Protein AF-A0A212CV97-F1 (afdb_monomer_lite)

Secondary structure (DSSP, 8-state):
-EEEEEEEE--SSS-EEEEEEEEEEPPTT-EEEPPPPEEEE-TT-EEEEEEEEE-TT--S-EEEEEE-SS-EEEEEEPPPGGGS-------HHHHHHHHHHHTTTT---------GGGGSHHHHHHHHHTT---EEEP-S-TT--EEE-

InterPro domains:
  IPR029390 AP-3 complex subunit beta, C-terminal domain [PF14796] (1-60)
  IPR029390 AP-3 complex subunit beta, C-terminal domain [SM01355] (1-60)
  IPR056314 AP-3 complex subunit beta-1/2, C-terminal domain [PF24080] (82-137)

Structure (mmCIF, N/CA/C/O backbone):
data_AF-A0A212CV97-F1
#
_entry.id   AF-A0A212CV97-F1
#
loop_
_atom_site.group_PDB
_atom_site.id
_atom_site.type_symbol
_atom_site.label_atom_id
_atom_site.label_alt_id
_atom_site.label_comp_id
_atom_site.label_asym_id
_atom_site.label_entity_id
_atom_site.label_seq_id
_atom_site.pdbx_PDB_ins_code
_atom_site.Cartn_x
_atom_site.Cartn_y
_atom_site.Cartn_z
_atom_site.occupancy
_atom_site.B_iso_or_equiv
_atom_site.auth_seq_id
_atom_site.auth_comp_id
_atom_site.auth_asym_id
_atom_site.auth_atom_id
_atom_site.pdbx_PDB_model_num
ATOM 1 N N . MET A 1 1 ? -0.747 11.161 -1.872 1.00 84.25 1 MET A N 1
ATOM 2 C CA . MET A 1 1 ? -1.690 10.729 -0.810 1.00 84.25 1 MET A CA 1
ATOM 3 C C . MET A 1 1 ? -2.483 9.492 -1.225 1.00 84.25 1 MET A C 1
ATOM 5 O O . MET A 1 1 ? -3.165 9.517 -2.242 1.00 84.25 1 MET A O 1
ATOM 9 N N . VAL A 1 2 ? -2.393 8.433 -0.421 1.00 86.94 2 VAL A N 1
ATOM 10 C CA . VAL A 1 2 ? -3.101 7.151 -0.552 1.00 86.94 2 VAL A CA 1
ATOM 11 C C . VAL A 1 2 ? -4.359 7.168 0.323 1.00 86.94 2 VAL A C 1
ATOM 13 O O . VAL A 1 2 ? -4.337 7.708 1.433 1.00 86.94 2 VAL A O 1
ATOM 16 N N . SER A 1 3 ? -5.457 6.591 -0.171 1.00 90.12 3 SER A N 1
ATOM 17 C CA . SER A 1 3 ? -6.689 6.421 0.605 1.00 90.12 3 SER A CA 1
ATOM 18 C C . SER A 1 3 ? -6.641 5.120 1.402 1.00 90.12 3 SER A C 1
ATOM 20 O O . SER A 1 3 ? -6.395 4.053 0.849 1.00 90.12 3 SER A O 1
ATOM 22 N N . VAL A 1 4 ? -6.900 5.216 2.701 1.00 92.06 4 VAL A N 1
ATOM 23 C CA . VAL A 1 4 ? -6.977 4.088 3.625 1.00 92.06 4 VAL A CA 1
ATOM 24 C C . VAL A 1 4 ? -8.410 3.979 4.128 1.00 92.06 4 VAL A C 1
ATOM 26 O O . VAL A 1 4 ? -8.916 4.896 4.778 1.00 92.06 4 VAL A O 1
ATOM 29 N N . GLN A 1 5 ? -9.057 2.848 3.860 1.00 94.69 5 GLN A N 1
ATOM 30 C CA . GLN A 1 5 ? -10.344 2.516 4.466 1.00 94.69 5 GLN A CA 1
ATOM 31 C C . GLN A 1 5 ? -10.126 1.732 5.757 1.00 94.69 5 GLN A C 1
ATOM 33 O O . GLN A 1 5 ? -9.405 0.737 5.781 1.00 94.69 5 GLN A O 1
ATOM 38 N N . ILE A 1 6 ? -10.763 2.183 6.833 1.00 94.38 6 ILE A N 1
ATOM 39 C CA . ILE A 1 6 ? -10.685 1.565 8.154 1.00 94.38 6 ILE A CA 1
ATOM 40 C C . ILE A 1 6 ? -12.088 1.109 8.531 1.00 94.38 6 ILE A C 1
ATOM 42 O O . ILE A 1 6 ? -13.006 1.923 8.602 1.00 94.38 6 ILE A O 1
ATOM 46 N N . THR A 1 7 ? -12.250 -0.189 8.784 1.00 97.38 7 THR A N 1
ATOM 47 C CA . THR A 1 7 ? -13.486 -0.745 9.347 1.00 97.38 7 THR A CA 1
ATOM 48 C C . THR A 1 7 ? -13.293 -0.978 10.837 1.00 97.38 7 THR A C 1
ATOM 50 O O . THR A 1 7 ? -12.432 -1.757 11.243 1.00 97.38 7 THR A O 1
ATOM 53 N N . LEU A 1 8 ? -14.096 -0.300 11.647 1.00 97.19 8 LEU A N 1
ATOM 54 C CA . LEU A 1 8 ? -14.118 -0.430 13.097 1.00 97.19 8 LEU A CA 1
ATOM 55 C C . LEU A 1 8 ? -15.310 -1.303 13.484 1.00 97.19 8 LEU A C 1
ATOM 57 O O . LEU A 1 8 ? -16.438 -1.008 13.096 1.00 97.19 8 LEU A O 1
ATOM 61 N N . ASN A 1 9 ? -15.058 -2.366 14.245 1.00 97.81 9 ASN A N 1
ATOM 62 C CA . ASN A 1 9 ? -16.084 -3.300 14.705 1.00 97.81 9 ASN A CA 1
ATOM 63 C C . ASN A 1 9 ? -16.104 -3.311 16.234 1.00 97.81 9 ASN A C 1
ATOM 65 O O . ASN A 1 9 ? -15.105 -3.681 16.855 1.00 97.81 9 ASN A O 1
ATOM 69 N N . ASN A 1 10 ? -17.233 -2.938 16.838 1.00 97.56 10 ASN A N 1
ATOM 70 C CA . ASN A 1 10 ? -17.425 -3.097 18.272 1.00 97.56 10 ASN A CA 1
ATOM 71 C C . ASN A 1 10 ? -17.828 -4.546 18.562 1.00 97.56 10 ASN A C 1
ATOM 73 O O . ASN A 1 10 ? -18.962 -4.953 18.329 1.00 97.56 10 ASN A O 1
ATOM 77 N N . THR A 1 11 ? -16.877 -5.327 19.063 1.00 97.19 11 THR A N 1
ATOM 78 C CA . THR A 1 11 ? -17.081 -6.738 19.429 1.00 97.19 11 THR A CA 1
ATOM 79 C C . THR A 1 11 ? -17.411 -6.930 20.910 1.00 97.19 11 THR A C 1
ATOM 81 O O . THR A 1 11 ? -17.518 -8.063 21.372 1.00 97.19 11 THR A O 1
ATOM 84 N N . THR A 1 12 ? -17.566 -5.835 21.655 1.00 95.81 12 THR A N 1
ATOM 85 C CA . THR A 1 12 ? -17.901 -5.851 23.080 1.00 95.81 12 THR A CA 1
ATOM 86 C C . THR A 1 12 ? -19.416 -5.802 23.291 1.00 95.81 12 THR A C 1
ATOM 88 O O . THR A 1 12 ? -20.188 -5.587 22.354 1.00 95.81 12 THR A O 1
ATOM 91 N N . ASP A 1 13 ? -19.844 -6.000 24.535 1.00 97.12 13 ASP A N 1
ATOM 92 C CA . ASP A 1 13 ? -21.230 -5.869 24.991 1.00 97.12 13 ASP A CA 1
ATOM 93 C C . ASP A 1 13 ? -21.580 -4.444 25.462 1.00 97.12 13 ASP A C 1
ATOM 95 O O . ASP A 1 13 ? -22.722 -4.183 25.836 1.00 97.12 13 ASP A O 1
ATOM 99 N N . GLN A 1 14 ? -20.615 -3.520 25.426 1.00 97.06 14 GLN A N 1
ATOM 100 C CA . GLN A 1 14 ? -20.773 -2.132 25.855 1.00 97.06 14 GLN A CA 1
ATOM 101 C C . GLN A 1 14 ? -20.656 -1.160 24.680 1.00 97.06 14 GLN A C 1
ATOM 103 O O . GLN A 1 14 ? -20.043 -1.438 23.647 1.00 97.06 14 GLN A O 1
ATOM 108 N N . LYS A 1 15 ? -21.254 0.018 24.845 1.00 97.62 15 LYS A N 1
ATOM 109 C CA . LYS A 1 15 ? -21.123 1.125 23.899 1.00 97.62 15 LYS A CA 1
ATOM 110 C C . LYS A 1 15 ? -19.718 1.722 23.987 1.00 97.62 15 LYS A C 1
ATOM 112 O O . LYS A 1 15 ? -19.269 2.062 25.077 1.00 97.62 15 LYS A O 1
ATOM 117 N N . ILE A 1 16 ? -19.056 1.898 22.844 1.00 98.38 16 ILE A N 1
ATOM 118 C CA . ILE A 1 16 ? -17.765 2.595 22.762 1.00 98.38 16 ILE A CA 1
ATOM 119 C C . ILE A 1 16 ? -18.029 4.035 22.334 1.00 98.38 16 ILE A C 1
ATOM 121 O O . ILE A 1 16 ? -18.716 4.265 21.342 1.00 98.38 16 ILE A O 1
ATOM 125 N N . GLU A 1 1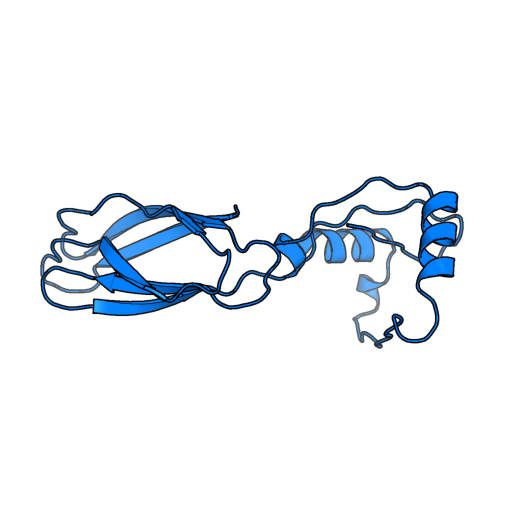7 ? -17.485 5.004 23.063 1.00 98.38 17 GLU A N 1
ATOM 126 C CA . GLU A 1 17 ? -17.694 6.433 22.810 1.00 98.38 17 GLU A CA 1
ATOM 127 C C . GLU A 1 17 ? -16.402 7.129 22.362 1.00 98.38 17 GLU A C 1
ATOM 129 O O . GLU A 1 17 ? -15.296 6.675 22.664 1.00 98.38 17 GLU A O 1
ATOM 134 N N . ASN A 1 18 ? -16.555 8.264 21.675 1.00 98.12 18 ASN A N 1
ATOM 135 C CA . ASN A 1 18 ? -15.488 9.186 21.279 1.00 98.12 18 ASN A CA 1
ATOM 136 C C . ASN A 1 18 ? -14.321 8.509 20.536 1.00 98.12 18 ASN A C 1
ATOM 138 O O . ASN A 1 18 ? -13.163 8.623 20.944 1.00 98.12 18 ASN A O 1
ATOM 142 N N . ILE A 1 19 ? -14.612 7.795 19.446 1.00 98.44 19 ILE A N 1
ATOM 143 C CA . ILE A 1 19 ? -13.580 7.116 18.653 1.00 98.44 19 ILE A CA 1
ATOM 144 C C . ILE A 1 19 ? -12.929 8.117 17.694 1.00 98.44 19 ILE A C 1
ATOM 146 O O . ILE A 1 19 ? -13.599 8.679 16.828 1.00 98.44 19 ILE A O 1
ATOM 150 N N . HIS A 1 20 ? -11.624 8.344 17.815 1.00 98.31 20 HIS A N 1
ATOM 151 C CA . HIS A 1 20 ? -10.905 9.347 17.027 1.00 98.31 20 HIS A CA 1
ATOM 152 C C . HIS A 1 20 ? -9.420 9.006 16.866 1.00 98.31 20 HIS A C 1
ATOM 154 O O . HIS A 1 20 ? -8.873 8.156 17.566 1.00 98.31 20 HIS A O 1
ATOM 160 N N . VAL A 1 21 ? -8.746 9.685 15.937 1.00 98.19 21 VAL A N 1
ATOM 161 C CA . VAL A 1 21 ? -7.284 9.612 15.825 1.00 98.19 21 VAL A CA 1
ATOM 162 C C . VAL A 1 21 ? -6.649 10.538 16.865 1.00 98.19 21 VAL A C 1
ATOM 164 O O . VAL A 1 21 ? -6.905 11.742 16.849 1.00 98.19 21 VAL A O 1
ATOM 167 N N . GLY A 1 22 ? -5.825 9.970 17.744 1.00 97.44 22 GLY A N 1
ATOM 168 C CA . GLY A 1 22 ? -5.057 10.670 18.773 1.00 97.44 22 GLY A CA 1
ATOM 169 C C . GLY A 1 22 ? -3.674 11.116 18.285 1.00 97.44 22 GLY A C 1
ATOM 170 O O . GLY A 1 22 ? -3.534 11.700 17.207 1.00 97.44 22 GLY A O 1
ATOM 171 N N . GLU A 1 23 ? -2.638 10.850 19.091 1.00 97.19 23 GLU A N 1
ATOM 172 C CA . GLU A 1 23 ? -1.248 11.216 18.781 1.00 97.19 23 GLU A CA 1
ATOM 173 C C . GLU A 1 23 ? -0.790 10.630 17.432 1.00 97.19 23 GLU A C 1
ATOM 175 O O . GLU A 1 23 ? -1.063 9.472 17.114 1.00 97.19 23 GLU A O 1
ATOM 180 N N . LYS A 1 24 ? -0.052 11.420 16.642 1.00 96.88 24 LYS A N 1
ATOM 181 C CA . LYS A 1 24 ? 0.507 11.025 15.342 1.00 96.88 24 LYS A CA 1
ATOM 182 C C . LYS A 1 24 ? 2.030 11.115 15.396 1.00 96.88 24 LYS A C 1
ATOM 184 O O . LYS A 1 24 ? 2.581 12.209 15.479 1.00 96.88 24 LYS A O 1
ATOM 189 N N . LYS A 1 25 ? 2.715 9.976 15.310 1.00 95.38 25 LYS A N 1
ATOM 190 C CA . LYS A 1 25 ? 4.183 9.871 15.271 1.00 95.38 25 LYS A CA 1
ATOM 191 C C . LYS A 1 25 ? 4.632 9.599 13.840 1.00 95.38 25 LYS A C 1
ATOM 193 O O . LYS A 1 25 ? 5.106 8.510 13.516 1.00 95.38 25 LYS A O 1
ATOM 198 N N . LEU A 1 26 ? 4.403 10.579 12.970 1.00 95.62 26 LEU A N 1
ATOM 199 C CA . LEU A 1 26 ? 4.710 10.458 11.548 1.00 95.62 26 LEU A CA 1
ATOM 200 C C . LEU A 1 26 ? 6.168 10.855 11.272 1.00 95.62 26 LEU A C 1
ATOM 202 O O . LEU A 1 26 ? 6.645 11.837 11.847 1.00 95.62 26 LEU A O 1
ATOM 206 N N . PRO A 1 27 ? 6.874 10.126 10.389 1.00 93.19 27 PRO A N 1
ATOM 207 C CA . PRO A 1 27 ? 8.157 10.558 9.849 1.00 93.19 27 PRO A CA 1
ATOM 208 C C . PRO A 1 27 ? 8.099 11.949 9.208 1.00 93.19 27 PRO A C 1
ATOM 210 O O . PRO A 1 27 ? 7.043 12.424 8.789 1.00 93.19 27 PRO A O 1
ATOM 213 N N . MET A 1 28 ? 9.260 12.593 9.091 1.00 92.19 28 MET A N 1
ATOM 214 C CA . MET A 1 28 ? 9.374 13.917 8.477 1.00 92.19 28 MET A CA 1
ATOM 215 C C . MET A 1 28 ? 8.814 13.919 7.045 1.00 92.19 28 MET A C 1
ATOM 217 O O . MET A 1 28 ? 9.131 13.035 6.255 1.00 92.19 28 MET A O 1
ATOM 221 N N . GLY A 1 29 ? 7.985 14.916 6.723 1.00 92.31 29 GLY A N 1
ATOM 222 C CA . GLY A 1 29 ? 7.347 15.070 5.409 1.00 92.31 29 GLY A CA 1
ATOM 223 C C . GLY A 1 29 ? 6.040 14.290 5.236 1.00 92.31 29 GLY A C 1
ATOM 224 O O . GLY A 1 29 ? 5.207 14.696 4.430 1.00 92.31 29 GLY A O 1
ATOM 225 N N . MET A 1 30 ? 5.808 13.240 6.028 1.00 95.19 30 MET A N 1
ATOM 226 C CA . MET A 1 30 ? 4.572 12.462 5.961 1.00 95.19 30 MET A CA 1
ATOM 227 C C . MET A 1 30 ? 3.387 13.252 6.529 1.00 95.19 30 MET A C 1
ATOM 229 O O . MET A 1 30 ? 3.495 13.907 7.569 1.00 95.19 30 MET A O 1
ATOM 233 N N . GLN A 1 31 ? 2.229 13.156 5.873 1.00 95.94 31 GLN A N 1
ATOM 234 C CA . GLN A 1 31 ? 0.996 13.814 6.312 1.00 95.94 31 GLN A CA 1
ATOM 235 C C . GLN A 1 31 ? -0.152 12.819 6.455 1.00 95.94 31 GLN A C 1
ATOM 237 O O . GLN A 1 31 ? -0.204 11.792 5.783 1.00 95.94 31 GLN A O 1
ATOM 242 N N . MET A 1 32 ? -1.097 13.132 7.342 1.00 96.38 32 MET A N 1
ATOM 243 C CA . MET A 1 32 ? -2.266 12.290 7.583 1.00 96.38 32 MET A CA 1
ATOM 244 C C . MET A 1 32 ? -3.531 13.131 7.717 1.00 96.38 32 MET A C 1
ATOM 246 O O . MET A 1 32 ? -3.698 13.888 8.683 1.00 96.38 32 MET A O 1
ATOM 250 N N . HIS A 1 33 ? -4.442 12.927 6.770 1.00 96.69 33 HIS A N 1
ATOM 251 C CA . HIS A 1 33 ? -5.789 13.470 6.774 1.00 96.69 33 HIS A CA 1
ATOM 252 C C . HIS A 1 33 ? -6.737 12.485 7.463 1.00 96.69 33 HIS A C 1
ATOM 254 O O . HIS A 1 33 ? -7.137 11.482 6.876 1.00 96.69 33 HIS A O 1
ATOM 260 N N . VAL A 1 34 ? -7.078 12.764 8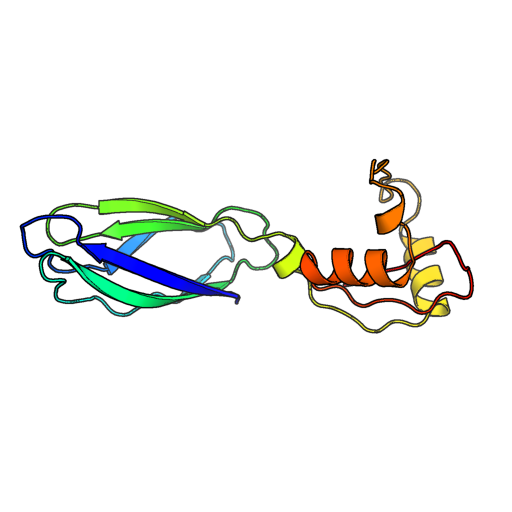.717 1.00 97.25 34 VAL A N 1
ATOM 261 C CA . VAL A 1 34 ? -7.860 11.860 9.576 1.00 97.25 34 VAL A CA 1
ATOM 262 C C . VAL A 1 34 ? -9.353 11.892 9.262 1.00 97.25 34 VAL A C 1
ATOM 264 O O . VAL A 1 34 ? -9.852 12.850 8.673 1.00 97.25 34 VAL A O 1
ATOM 267 N N . PHE A 1 35 ? -10.064 10.840 9.666 1.00 97.25 35 PHE A N 1
ATOM 268 C CA . PHE A 1 35 ? -11.525 10.827 9.669 1.00 97.25 35 PHE A CA 1
ATOM 269 C C . PHE A 1 35 ? -12.077 11.673 10.831 1.00 97.25 35 PHE A C 1
ATOM 271 O O . PHE A 1 35 ? -11.373 11.942 11.808 1.00 97.25 35 PHE A O 1
ATOM 278 N N . ASN A 1 36 ? -13.341 12.088 10.729 1.00 97.38 36 ASN A N 1
ATOM 279 C CA . ASN A 1 36 ? -14.016 12.837 11.793 1.00 97.38 36 ASN A CA 1
ATOM 280 C C . ASN A 1 36 ? -14.258 11.954 13.027 1.00 97.38 36 ASN A C 1
ATOM 282 O O . ASN A 1 36 ? -14.625 10.794 12.845 1.00 97.38 36 ASN A O 1
ATOM 286 N N . PRO A 1 37 ? -14.137 12.483 14.259 1.00 97.94 37 PRO A N 1
ATOM 287 C CA . PRO A 1 37 ? -14.476 11.733 15.464 1.00 97.94 37 PRO A CA 1
ATOM 288 C C . PRO A 1 37 ? -15.863 11.089 15.373 1.00 97.94 37 PRO A C 1
ATOM 290 O O . PRO A 1 37 ? -16.830 11.718 14.943 1.00 97.94 37 PRO A O 1
ATOM 293 N N . ILE A 1 38 ? -15.946 9.829 15.783 1.00 98.31 38 ILE A N 1
ATOM 294 C CA . ILE A 1 38 ? -17.183 9.058 15.837 1.00 98.31 38 ILE A CA 1
ATOM 295 C C . ILE A 1 38 ? -17.694 9.165 17.268 1.00 98.31 38 ILE A C 1
ATOM 297 O O . ILE A 1 38 ? -17.029 8.717 18.204 1.00 98.31 38 ILE A O 1
ATOM 301 N N . GLU A 1 39 ? -18.874 9.755 17.443 1.00 98.00 39 GLU A N 1
ATOM 302 C CA . GLU A 1 39 ? -19.450 9.977 18.774 1.00 98.00 39 GLU A CA 1
ATOM 303 C C . GLU A 1 39 ? -19.597 8.671 19.548 1.00 98.00 39 GLU A C 1
ATOM 305 O O . GLU A 1 39 ? -19.222 8.601 20.718 1.00 98.00 39 GLU A O 1
ATOM 310 N N . SER A 1 40 ? -20.109 7.626 18.891 1.00 97.75 40 SER A N 1
ATOM 311 C CA . SER A 1 40 ? -20.194 6.304 19.491 1.00 97.75 40 SER A CA 1
ATOM 312 C C . SER A 1 40 ? -20.429 5.166 18.500 1.00 97.75 40 SER A C 1
ATOM 314 O O . SER A 1 40 ? -20.861 5.386 17.369 1.00 97.75 40 SER A O 1
ATOM 316 N N . LEU A 1 41 ? -20.166 3.942 18.957 1.00 98.19 41 LEU A N 1
ATOM 317 C CA . LEU A 1 41 ? -20.429 2.692 18.257 1.00 98.19 41 LEU A CA 1
ATOM 318 C C . LEU A 1 41 ? -21.102 1.705 19.223 1.00 98.19 41 LEU A C 1
ATOM 320 O O . LEU A 1 41 ? -20.508 1.293 20.222 1.00 98.19 41 LEU A O 1
ATOM 324 N N . GLU A 1 42 ? -22.352 1.346 18.933 1.00 98.38 42 GLU A N 1
ATOM 325 C CA . GLU A 1 42 ? -23.152 0.420 19.750 1.00 98.38 42 GLU A CA 1
ATOM 326 C C . GLU A 1 42 ? -22.573 -1.013 19.744 1.00 98.38 42 GLU A C 1
ATOM 328 O O . GLU A 1 42 ? -21.808 -1.351 18.831 1.00 98.38 42 GLU A O 1
ATOM 333 N N . PRO A 1 43 ? -22.912 -1.868 20.733 1.00 98.31 43 PRO A N 1
ATOM 334 C CA . PRO A 1 43 ? -22.515 -3.279 20.747 1.00 98.31 43 PRO A CA 1
ATOM 335 C C . PRO A 1 43 ? -22.853 -3.994 19.434 1.00 98.31 43 PRO A C 1
ATOM 337 O O . PRO A 1 43 ? -23.927 -3.789 18.867 1.00 98.31 43 PRO A O 1
ATOM 340 N N . ALA A 1 44 ? -21.931 -4.828 18.944 1.00 97.06 44 ALA A N 1
ATOM 341 C CA . ALA A 1 44 ? -21.998 -5.486 17.630 1.00 97.06 44 ALA A CA 1
ATOM 342 C C . ALA A 1 44 ? -22.088 -4.531 16.414 1.00 97.06 44 ALA A C 1
ATOM 344 O O . ALA A 1 44 ? -22.279 -4.983 15.282 1.00 97.06 44 ALA A O 1
ATOM 345 N N . GLY A 1 45 ? -21.938 -3.219 16.620 1.00 97.56 45 GLY A N 1
ATOM 346 C CA . GLY A 1 45 ? -21.931 -2.214 15.565 1.00 97.56 45 GLY A CA 1
ATOM 347 C C . GLY A 1 45 ? -20.652 -2.241 14.729 1.00 97.56 45 GLY A C 1
ATOM 348 O O . GLY A 1 45 ? -19.570 -2.592 15.204 1.00 97.56 45 GLY A O 1
ATOM 349 N N . SER A 1 46 ? -20.773 -1.814 13.473 1.00 98.06 46 SER A N 1
ATOM 350 C CA . SER A 1 46 ? -19.653 -1.667 12.546 1.00 98.06 46 SER A CA 1
ATOM 351 C C . SER A 1 46 ? -19.763 -0.352 11.787 1.00 98.06 46 SER A C 1
ATOM 353 O O . SER A 1 46 ? -20.858 0.056 11.394 1.00 98.06 46 SER A O 1
ATOM 355 N N . ILE A 1 47 ? -18.632 0.313 11.577 1.00 97.88 47 ILE A N 1
ATOM 356 C CA . ILE A 1 47 ? -18.549 1.534 10.777 1.00 97.88 47 ILE A CA 1
ATOM 357 C C . ILE A 1 47 ? -17.276 1.527 9.939 1.00 97.88 47 ILE A C 1
ATOM 359 O O . ILE A 1 47 ? -16.205 1.140 10.402 1.00 97.88 47 ILE A O 1
ATOM 363 N N . THR A 1 48 ? -17.396 1.967 8.688 1.00 98.19 48 THR A N 1
ATOM 364 C CA . THR A 1 48 ? -16.253 2.174 7.797 1.00 98.19 48 THR A CA 1
ATOM 365 C C . THR A 1 48 ? -15.997 3.663 7.639 1.00 98.19 48 THR A C 1
ATOM 367 O O . THR A 1 48 ? -16.896 4.419 7.275 1.00 98.19 48 THR A O 1
ATOM 370 N N . VAL A 1 49 ? -14.760 4.079 7.891 1.00 97.25 49 VAL A N 1
ATOM 371 C CA . VAL A 1 49 ? -14.284 5.453 7.711 1.00 97.25 49 VAL A CA 1
ATOM 372 C C . VAL A 1 49 ? -13.113 5.483 6.737 1.00 97.25 49 VAL A C 1
ATOM 374 O O . VAL A 1 49 ? -12.445 4.475 6.510 1.00 97.25 49 VAL A O 1
ATOM 377 N N . SER A 1 50 ? -12.872 6.644 6.135 1.00 96.19 50 SER A N 1
ATOM 378 C CA . SER A 1 50 ? -11.753 6.853 5.214 1.00 96.19 50 SER A CA 1
ATOM 379 C C . SER A 1 50 ? -10.754 7.843 5.798 1.00 96.19 50 SER A C 1
ATOM 381 O O . SER A 1 50 ? -11.137 8.871 6.353 1.00 96.19 50 SER A O 1
ATOM 383 N N . MET A 1 51 ? -9.474 7.535 5.638 1.00 95.75 51 MET A N 1
ATOM 384 C CA . MET A 1 51 ? -8.332 8.357 6.022 1.00 95.75 51 MET A CA 1
ATOM 385 C C . MET A 1 51 ? -7.422 8.543 4.803 1.00 95.75 51 MET A C 1
ATOM 387 O O . MET A 1 51 ? -7.364 7.682 3.928 1.00 95.75 51 MET A O 1
ATOM 391 N N . GLY A 1 52 ? -6.714 9.664 4.723 1.00 94.81 52 GLY A N 1
ATOM 392 C CA . GLY A 1 52 ? -5.664 9.888 3.732 1.00 94.81 52 GLY A CA 1
ATOM 393 C C . GLY A 1 52 ? -4.294 9.843 4.394 1.00 94.81 52 GLY A C 1
ATOM 394 O O . GLY A 1 52 ? -4.096 10.510 5.409 1.00 94.81 52 GLY A O 1
ATOM 395 N N . ILE A 1 53 ? -3.347 9.094 3.831 1.00 94.62 53 ILE A N 1
ATOM 396 C CA . ILE A 1 53 ? -1.939 9.142 4.249 1.00 94.62 53 ILE A CA 1
ATOM 397 C C . ILE A 1 53 ? -1.095 9.565 3.059 1.00 94.62 53 ILE A C 1
ATOM 399 O O . ILE A 1 53 ? -1.146 8.956 1.992 1.00 94.62 53 ILE A O 1
ATOM 403 N N . ASP A 1 54 ? -0.318 10.623 3.229 1.00 94.31 54 ASP A N 1
ATOM 404 C CA . ASP A 1 54 ? 0.683 11.029 2.262 1.00 94.31 54 ASP A CA 1
ATOM 405 C C . ASP A 1 54 ? 2.064 10.600 2.742 1.00 94.31 54 ASP A C 1
ATOM 407 O O . ASP A 1 54 ? 2.621 11.215 3.646 1.00 94.31 54 ASP A O 1
ATOM 411 N N . PHE A 1 55 ? 2.588 9.517 2.164 1.00 92.88 55 PHE A N 1
ATOM 412 C CA . PHE A 1 55 ? 3.866 8.921 2.562 1.00 92.88 55 PHE A CA 1
ATOM 413 C C . PHE A 1 55 ? 5.088 9.716 2.082 1.00 92.88 55 PHE A C 1
ATOM 415 O O . PHE A 1 55 ? 6.184 9.450 2.567 1.00 92.88 55 PHE A O 1
ATOM 422 N N . CYS A 1 56 ? 4.910 10.696 1.182 1.00 90.50 56 CYS A N 1
ATOM 423 C CA . CYS A 1 56 ? 5.980 11.566 0.675 1.00 90.50 56 CYS A CA 1
ATOM 424 C C . CYS A 1 56 ? 7.218 10.7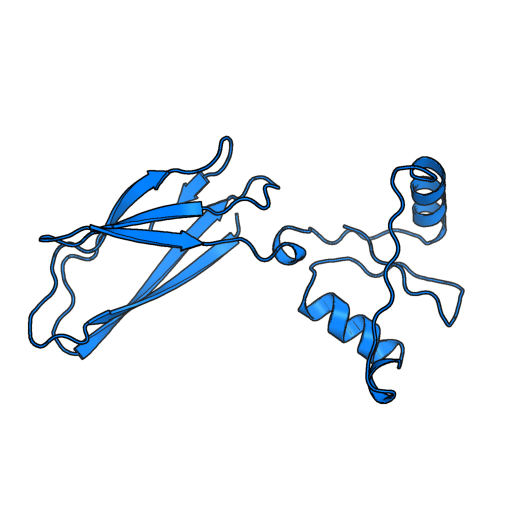66 0.205 1.00 90.50 56 CYS A C 1
ATOM 426 O O . CYS A 1 56 ? 8.331 11.008 0.666 1.00 90.50 56 CYS A O 1
ATOM 428 N N . ASP A 1 57 ? 6.998 9.752 -0.640 1.00 85.62 57 ASP A N 1
ATOM 429 C CA . ASP A 1 57 ? 8.008 8.820 -1.181 1.00 85.62 57 ASP A CA 1
ATOM 430 C C . ASP A 1 57 ? 8.787 7.991 -0.138 1.00 85.62 57 ASP A C 1
ATOM 432 O O . ASP A 1 57 ? 9.726 7.264 -0.465 1.00 85.62 57 ASP A O 1
ATOM 436 N N . SER A 1 58 ? 8.384 8.042 1.133 1.00 88.81 58 SER A N 1
ATOM 437 C CA . SER A 1 58 ? 8.980 7.247 2.201 1.00 88.81 58 SER A CA 1
ATOM 438 C C . SER A 1 58 ? 8.371 5.850 2.273 1.00 88.81 58 SER A C 1
ATOM 440 O O . SER A 1 58 ? 7.154 5.678 2.272 1.00 88.81 58 SER A O 1
ATOM 442 N N . THR A 1 59 ? 9.217 4.836 2.457 1.00 90.44 59 THR A N 1
ATOM 443 C CA . THR A 1 59 ? 8.783 3.463 2.767 1.00 90.44 59 THR A CA 1
ATOM 444 C C . THR A 1 59 ? 8.603 3.226 4.272 1.00 90.44 59 THR A C 1
ATOM 446 O O . THR A 1 59 ? 8.409 2.085 4.702 1.00 90.44 59 THR A O 1
ATOM 449 N N . GLN A 1 60 ? 8.738 4.273 5.094 1.00 92.31 60 GLN A N 1
ATOM 450 C CA . GLN A 1 60 ? 8.581 4.178 6.542 1.00 92.31 60 GLN A CA 1
ATOM 451 C C . GLN A 1 60 ? 7.109 4.060 6.951 1.00 92.31 60 GLN A C 1
ATOM 453 O O . GLN A 1 60 ? 6.201 4.551 6.285 1.00 92.31 60 GLN A O 1
ATOM 458 N N . THR A 1 61 ? 6.885 3.419 8.093 1.00 94.56 61 THR A N 1
ATOM 459 C CA . THR A 1 61 ? 5.558 3.192 8.667 1.00 94.56 61 THR A CA 1
ATOM 460 C C . THR A 1 61 ? 4.947 4.479 9.227 1.00 94.56 61 THR A C 1
ATOM 462 O O . THR A 1 61 ? 5.590 5.204 9.990 1.00 94.56 61 THR A O 1
ATOM 465 N N . ALA A 1 62 ? 3.673 4.721 8.921 1.00 95.44 62 ALA A N 1
ATOM 466 C CA . ALA A 1 62 ? 2.851 5.738 9.565 1.00 95.44 62 ALA A CA 1
ATOM 467 C C . ALA A 1 62 ? 2.351 5.215 10.920 1.00 95.44 62 ALA A C 1
ATOM 469 O O . ALA A 1 62 ? 1.572 4.262 10.962 1.00 95.44 62 ALA A O 1
ATOM 470 N N . ASN A 1 63 ? 2.781 5.832 12.023 1.00 97.06 63 ASN A N 1
ATOM 471 C CA . ASN A 1 63 ? 2.356 5.454 13.372 1.00 97.06 63 ASN A CA 1
ATOM 472 C C . ASN A 1 63 ? 1.426 6.516 13.965 1.00 97.06 63 ASN A C 1
ATOM 474 O O . ASN A 1 63 ? 1.740 7.708 13.951 1.00 97.06 63 ASN A O 1
ATOM 478 N N . PHE A 1 64 ? 0.296 6.088 14.513 1.00 97.31 64 PHE A N 1
ATOM 479 C CA . PHE A 1 64 ? -0.679 6.959 15.166 1.00 97.31 64 PHE A CA 1
ATOM 480 C C . PHE A 1 64 ? -1.448 6.195 16.244 1.00 97.31 64 PHE A C 1
ATOM 482 O O . PHE A 1 64 ? -1.309 4.982 16.373 1.00 97.31 64 PHE A O 1
ATOM 489 N N . GLN A 1 65 ? -2.254 6.899 17.029 1.00 98.06 65 GLN A N 1
ATOM 490 C CA . GLN A 1 65 ? -3.151 6.284 17.998 1.00 98.06 65 GLN A CA 1
ATOM 491 C C . GLN A 1 65 ? -4.597 6.330 17.517 1.00 98.06 65 GLN A C 1
ATOM 493 O O . GLN A 1 65 ? -5.059 7.352 17.012 1.00 98.06 65 GLN A O 1
ATOM 498 N N . LEU A 1 66 ? -5.319 5.233 17.717 1.00 97.88 66 LEU A N 1
ATOM 499 C CA . LEU A 1 66 ? -6.773 5.205 17.698 1.00 97.88 66 LEU A CA 1
ATOM 500 C C . LEU A 1 66 ? -7.249 5.269 19.148 1.00 97.88 66 LEU A C 1
ATOM 502 O O . LEU A 1 66 ? -6.962 4.368 19.929 1.00 97.88 66 LEU A O 1
ATOM 506 N N . CYS A 1 67 ? -7.947 6.335 19.506 1.00 98.31 67 CYS A N 1
ATOM 507 C CA . CYS A 1 67 ? -8.420 6.574 20.859 1.00 98.31 67 CYS A CA 1
ATOM 508 C C . CYS A 1 67 ? -9.935 6.438 20.940 1.00 98.31 67 CYS A C 1
ATOM 510 O O . CYS A 1 67 ? -10.648 6.700 19.974 1.00 98.31 67 CYS A O 1
ATOM 512 N N . THR A 1 68 ? -10.399 6.038 22.112 1.00 98.00 68 THR A N 1
ATOM 513 C CA . THR A 1 68 ? -11.791 6.057 22.560 1.00 98.00 68 THR A CA 1
ATOM 514 C C . THR A 1 68 ? -11.903 7.053 23.716 1.00 98.00 68 THR A C 1
ATOM 516 O O . THR A 1 68 ? -10.939 7.745 24.054 1.00 98.00 68 THR A O 1
ATOM 519 N N . LYS A 1 69 ? -13.067 7.128 24.357 1.00 97.50 69 LYS A N 1
ATOM 520 C CA . LYS A 1 69 ? -13.240 7.862 25.612 1.00 97.50 69 LYS A CA 1
ATOM 521 C C . LYS A 1 69 ? -12.305 7.377 26.727 1.00 97.50 69 LYS A C 1
ATOM 523 O O . LYS A 1 69 ? -11.837 8.208 27.500 1.00 97.50 69 LYS A O 1
ATOM 528 N N . ASP A 1 70 ? -12.049 6.071 26.795 1.00 95.94 70 ASP A N 1
ATOM 529 C CA . ASP A 1 70 ? -11.429 5.441 27.966 1.00 95.94 70 ASP A CA 1
ATOM 530 C C . ASP A 1 70 ? -9.974 4.999 27.732 1.00 95.94 70 ASP A C 1
ATOM 532 O O . ASP A 1 70 ? -9.220 4.866 28.693 1.00 95.94 70 ASP A O 1
ATOM 536 N N . ASP A 1 71 ? -9.564 4.780 26.477 1.00 97.06 71 ASP A N 1
ATOM 537 C CA . ASP A 1 71 ? -8.242 4.224 26.149 1.00 97.06 71 ASP A CA 1
ATOM 538 C C . ASP A 1 71 ? -7.728 4.647 24.757 1.00 97.06 71 ASP A C 1
ATOM 540 O O . ASP A 1 71 ? -8.507 5.072 23.898 1.00 97.06 71 ASP A O 1
ATOM 544 N N . CYS A 1 72 ? -6.423 4.488 24.519 1.00 97.62 72 CYS A N 1
ATOM 545 C CA . CYS A 1 72 ? -5.728 4.773 23.265 1.00 97.62 72 CYS A CA 1
ATOM 546 C C . CYS A 1 72 ? -4.839 3.603 22.820 1.00 97.62 72 CYS A C 1
ATOM 548 O O . CYS A 1 72 ? -3.945 3.149 23.533 1.00 97.62 72 CYS A O 1
ATOM 550 N N . PHE A 1 73 ? -5.005 3.187 21.567 1.00 97.12 73 PHE A N 1
ATOM 551 C CA . PHE A 1 73 ? -4.331 2.034 20.976 1.00 97.12 73 PHE A CA 1
ATOM 552 C C . PHE A 1 73 ? -3.368 2.477 19.879 1.00 97.12 73 PHE A C 1
ATOM 554 O O . PHE A 1 73 ? -3.729 3.271 19.013 1.00 97.12 73 PHE A O 1
ATOM 561 N N . SER A 1 74 ? -2.141 1.957 19.884 1.00 97.50 74 SER A N 1
ATOM 562 C CA . SER A 1 74 ? -1.170 2.261 18.825 1.00 97.50 74 SER A CA 1
ATOM 563 C C . SER A 1 74 ? -1.495 1.492 17.545 1.00 97.50 74 SER A C 1
ATOM 565 O O . SER A 1 74 ? -1.698 0.280 17.575 1.00 97.50 74 SER A O 1
ATOM 567 N N . VAL A 1 75 ? -1.504 2.204 16.421 1.00 96.50 75 VAL A N 1
ATOM 568 C CA . VAL A 1 75 ? -1.767 1.683 15.080 1.00 96.50 75 VAL A CA 1
ATOM 569 C C . VAL A 1 75 ? -0.611 2.063 14.159 1.00 96.50 75 VAL A C 1
ATOM 571 O O . VAL A 1 75 ? -0.111 3.190 14.179 1.00 96.50 75 VAL A O 1
ATOM 574 N N . SER A 1 76 ? -0.207 1.107 13.331 1.00 95.50 76 SER A N 1
ATOM 575 C CA . SER A 1 76 ? 0.911 1.228 12.402 1.00 95.50 76 SER A CA 1
ATOM 576 C C . SER A 1 76 ? 0.458 0.818 11.007 1.00 95.50 76 SER A C 1
ATOM 578 O O . SER A 1 76 ? -0.056 -0.283 10.824 1.00 95.50 76 SER A O 1
ATOM 580 N N . ILE A 1 77 ? 0.661 1.689 10.020 1.00 93.69 77 ILE A N 1
ATOM 581 C CA . ILE A 1 77 ? 0.344 1.415 8.614 1.00 93.69 77 ILE A CA 1
ATOM 582 C C . ILE A 1 77 ? 1.613 1.594 7.792 1.00 93.69 77 ILE A C 1
ATOM 584 O O . ILE A 1 77 ? 2.154 2.695 7.696 1.00 93.69 77 ILE A O 1
ATOM 588 N N . GLN A 1 78 ? 2.097 0.502 7.208 1.00 91.75 78 GLN A N 1
ATOM 589 C CA . GLN A 1 78 ? 3.219 0.531 6.280 1.00 91.75 78 GLN A CA 1
ATOM 590 C C . GLN A 1 78 ? 2.685 0.629 4.846 1.00 91.75 78 GLN A C 1
ATOM 592 O O . GLN A 1 78 ? 1.776 -0.131 4.503 1.00 91.75 78 GLN A O 1
ATOM 597 N N . PRO A 1 79 ? 3.224 1.530 4.008 1.00 88.19 79 PRO A N 1
ATOM 598 C CA . PRO A 1 79 ? 2.801 1.602 2.621 1.00 88.19 79 PRO A CA 1
ATOM 599 C C . PRO A 1 79 ? 3.292 0.364 1.861 1.00 88.19 79 PRO A C 1
ATOM 601 O O . PRO A 1 79 ? 4.477 0.018 1.958 1.00 88.19 79 PRO A O 1
ATOM 604 N N . PRO A 1 80 ? 2.441 -0.290 1.056 1.00 86.94 80 PRO A N 1
ATOM 605 C CA . PRO A 1 80 ? 2.922 -1.210 0.039 1.00 86.94 80 PRO A CA 1
ATOM 606 C C . PRO A 1 80 ? 3.811 -0.430 -0.937 1.00 86.94 80 PRO A C 1
ATOM 608 O O . PRO A 1 80 ? 3.350 0.494 -1.600 1.00 86.94 80 PRO A O 1
ATOM 611 N N . VAL A 1 81 ? 5.101 -0.772 -1.020 1.00 88.56 81 VAL A N 1
ATOM 612 C CA . VAL A 1 81 ? 6.089 0.018 -1.788 1.00 88.56 81 VAL A CA 1
ATOM 613 C C . VAL A 1 81 ? 5.663 0.208 -3.244 1.00 88.56 81 VAL A C 1
ATOM 615 O O . VAL A 1 81 ? 5.820 1.291 -3.794 1.00 88.56 81 VAL A O 1
ATOM 618 N N . GLY A 1 82 ? 5.075 -0.819 -3.859 1.00 88.19 82 GLY A N 1
ATOM 619 C CA . GLY A 1 82 ? 4.596 -0.746 -5.236 1.00 88.19 82 GLY A CA 1
ATOM 620 C C . GLY A 1 82 ? 3.452 0.249 -5.464 1.00 88.19 82 GLY A C 1
ATOM 621 O O . GLY A 1 82 ? 3.298 0.717 -6.587 1.00 88.19 82 GLY A O 1
ATOM 622 N N . GLU A 1 83 ? 2.686 0.607 -4.428 1.00 86.19 83 GLU A N 1
ATOM 623 C CA . GLU A 1 83 ? 1.623 1.625 -4.494 1.00 86.19 83 GLU A CA 1
ATOM 624 C C . GLU A 1 83 ? 2.165 3.056 -4.375 1.00 86.19 83 GLU A C 1
ATOM 626 O O . GLU A 1 83 ? 1.468 4.005 -4.729 1.00 86.19 83 GLU A O 1
ATOM 631 N N . LEU A 1 84 ? 3.404 3.221 -3.896 1.00 87.56 84 LEU A N 1
ATOM 632 C CA . LEU A 1 84 ? 4.081 4.521 -3.859 1.00 87.56 84 LEU A CA 1
ATOM 633 C C . LEU A 1 84 ? 4.620 4.938 -5.231 1.00 87.56 84 LEU A C 1
ATOM 635 O O . LEU A 1 84 ? 4.928 6.106 -5.440 1.00 87.56 84 LEU A O 1
ATOM 639 N N . LEU A 1 85 ? 4.746 3.987 -6.155 1.00 89.94 85 LEU A N 1
ATOM 640 C CA . LEU A 1 85 ? 5.238 4.239 -7.502 1.00 89.94 85 LEU A CA 1
ATOM 641 C C . LEU A 1 85 ? 4.147 4.903 -8.352 1.00 89.94 85 LEU A C 1
ATOM 643 O O . LEU A 1 85 ? 2.953 4.640 -8.179 1.00 89.94 85 LEU A O 1
ATOM 647 N N . LEU A 1 86 ? 4.554 5.747 -9.297 1.00 89.56 86 LEU A N 1
ATOM 648 C CA . LEU A 1 86 ? 3.662 6.336 -10.291 1.00 89.56 86 LEU A CA 1
ATOM 649 C C . LEU A 1 86 ? 4.094 5.874 -11.680 1.00 89.56 86 LEU A C 1
ATOM 651 O O . LEU A 1 86 ? 5.239 6.078 -12.047 1.00 89.56 86 LEU A O 1
ATOM 655 N N . PRO A 1 87 ? 3.219 5.267 -12.490 1.00 92.00 87 PRO A N 1
ATOM 656 C CA . PRO A 1 87 ? 3.627 4.716 -13.765 1.00 92.00 87 PRO A CA 1
ATOM 657 C C . PRO A 1 87 ? 3.929 5.853 -14.737 1.00 92.00 87 PRO A C 1
ATOM 659 O O . PRO A 1 87 ? 3.125 6.772 -14.917 1.00 92.00 87 PRO A O 1
ATOM 662 N N . VAL A 1 88 ? 5.056 5.743 -15.433 1.00 93.44 88 VAL A N 1
ATOM 663 C CA . VAL A 1 88 ? 5.433 6.662 -16.510 1.00 93.44 88 VAL A CA 1
ATOM 664 C C . VAL A 1 88 ? 5.433 5.911 -17.838 1.00 93.44 88 VAL A C 1
ATOM 666 O O . VAL A 1 88 ? 5.772 4.731 -17.916 1.00 93.44 88 VAL A O 1
ATOM 669 N N . ALA A 1 89 ? 5.026 6.586 -18.912 1.00 93.38 89 ALA A N 1
ATOM 670 C CA . ALA A 1 89 ? 5.170 6.060 -20.264 1.00 93.38 89 ALA A CA 1
ATOM 671 C C . ALA A 1 89 ? 6.544 6.450 -20.821 1.00 93.38 89 ALA A C 1
ATOM 673 O O . ALA A 1 89 ? 6.917 7.622 -20.804 1.00 93.38 89 ALA A O 1
ATOM 674 N N . MET A 1 90 ? 7.286 5.476 -21.346 1.00 95.38 90 MET A N 1
ATOM 675 C CA . MET A 1 90 ? 8.633 5.692 -21.872 1.00 95.38 90 MET A CA 1
ATOM 676 C C . MET A 1 90 ? 8.873 4.834 -23.116 1.00 95.38 90 MET A C 1
ATOM 678 O O . MET A 1 90 ? 8.370 3.714 -23.217 1.00 95.38 90 MET A O 1
ATOM 682 N N . SER A 1 91 ? 9.642 5.355 -24.075 1.00 96.12 91 SER A N 1
ATOM 683 C CA . SER A 1 91 ? 10.073 4.580 -25.241 1.00 96.12 91 SER A CA 1
ATOM 684 C C . SER A 1 91 ? 11.223 3.631 -24.881 1.00 96.12 91 SER A C 1
ATOM 686 O O . SER A 1 91 ? 11.999 3.904 -23.967 1.00 96.12 91 SER A O 1
ATOM 688 N N . GLU A 1 92 ? 11.409 2.541 -25.636 1.00 95.31 92 GLU A N 1
ATOM 689 C CA . GLU A 1 92 ? 12.560 1.644 -25.423 1.00 95.31 92 GLU A CA 1
ATOM 690 C C . GLU A 1 92 ? 13.904 2.385 -25.554 1.00 95.31 92 GLU A C 1
ATOM 692 O O . GLU A 1 92 ? 14.873 2.074 -24.860 1.00 95.31 92 GLU A O 1
ATOM 697 N N . LYS A 1 93 ? 13.963 3.380 -26.450 1.00 95.62 93 LYS A N 1
ATOM 698 C CA . LYS A 1 93 ? 15.154 4.201 -26.687 1.00 95.62 93 LYS A CA 1
ATOM 699 C C . LYS A 1 93 ? 15.500 5.037 -25.456 1.00 95.62 93 LYS A C 1
ATOM 701 O O . LYS A 1 93 ? 16.659 5.046 -25.047 1.00 95.62 93 LYS A O 1
ATOM 706 N N . ASP A 1 94 ? 14.511 5.720 -24.886 1.00 96.12 94 ASP A N 1
ATOM 707 C CA . ASP A 1 94 ? 14.718 6.580 -23.720 1.00 96.12 94 ASP A CA 1
ATOM 708 C C . ASP A 1 94 ? 15.036 5.739 -22.483 1.00 96.12 94 ASP A C 1
ATOM 710 O O . ASP A 1 94 ? 15.979 6.053 -21.764 1.00 96.12 94 ASP A O 1
ATOM 714 N N . PHE A 1 95 ? 14.369 4.592 -22.315 1.00 95.31 95 PHE A N 1
ATOM 715 C CA . PHE A 1 95 ? 14.686 3.653 -21.240 1.00 95.31 95 PHE A CA 1
ATOM 716 C C . PHE A 1 95 ? 16.145 3.205 -21.288 1.00 95.31 95 PHE A C 1
ATOM 718 O O . PHE A 1 95 ? 16.843 3.255 -20.282 1.00 95.31 95 PHE A O 1
ATOM 725 N N . LYS A 1 96 ? 16.640 2.792 -22.463 1.00 94.12 96 LYS A N 1
ATOM 726 C CA . LYS A 1 96 ? 18.041 2.365 -22.620 1.00 94.12 96 LYS A CA 1
ATOM 727 C C . LYS A 1 96 ? 19.027 3.497 -22.348 1.00 94.12 96 LYS A C 1
ATOM 729 O O . LYS A 1 96 ? 20.115 3.240 -21.838 1.00 94.12 96 LYS A O 1
ATOM 734 N N . LYS A 1 97 ? 18.661 4.735 -22.688 1.00 95.69 97 LYS A N 1
ATOM 735 C CA . LYS A 1 97 ? 19.475 5.914 -22.389 1.00 95.69 97 LYS A CA 1
ATOM 736 C C . LYS A 1 97 ? 19.596 6.121 -20.875 1.00 95.69 97 LYS A C 1
ATOM 738 O O . LYS A 1 97 ? 20.720 6.195 -20.388 1.00 95.69 97 LYS A O 1
ATOM 743 N N . GLU A 1 98 ? 18.478 6.158 -20.149 1.00 94.75 98 GLU A N 1
ATOM 744 C CA . GLU A 1 98 ? 18.478 6.332 -18.686 1.00 94.75 98 GLU A CA 1
ATOM 745 C C . GLU A 1 98 ? 19.136 5.138 -17.974 1.00 94.75 98 GLU A C 1
ATOM 747 O O . GLU A 1 98 ? 19.965 5.322 -17.085 1.00 94.75 98 GLU A O 1
ATOM 752 N N . GLN A 1 99 ? 18.881 3.907 -18.436 1.00 93.06 99 GLN A N 1
ATOM 753 C CA . GLN A 1 99 ? 19.560 2.702 -17.948 1.00 93.06 99 GLN A CA 1
ATOM 754 C C . GLN A 1 99 ? 21.086 2.823 -18.077 1.00 93.06 99 GLN A C 1
ATOM 756 O O . GLN A 1 99 ? 21.815 2.503 -17.139 1.00 93.06 99 GLN A O 1
ATOM 761 N N . GLY A 1 100 ? 21.583 3.320 -19.215 1.00 94.38 100 GLY A N 1
ATOM 762 C CA . GLY A 1 100 ? 23.015 3.535 -19.426 1.00 94.38 100 GLY A CA 1
ATOM 763 C C . GLY A 1 100 ? 23.632 4.528 -18.437 1.00 94.38 100 GLY A C 1
ATOM 764 O O . GLY A 1 100 ? 24.789 4.364 -18.050 1.00 94.38 100 GLY A O 1
ATOM 765 N N . MET A 1 101 ? 22.859 5.519 -17.980 1.00 94.38 101 MET A N 1
ATOM 766 C CA . MET A 1 101 ? 23.300 6.512 -16.993 1.00 94.38 101 MET A CA 1
ATOM 767 C C . MET A 1 101 ? 23.335 5.966 -15.557 1.00 94.38 101 MET A C 1
ATOM 769 O O . MET A 1 101 ? 24.063 6.507 -14.728 1.00 94.38 101 MET A O 1
ATOM 773 N N . LEU A 1 102 ? 22.582 4.900 -15.269 1.00 92.50 102 LEU A N 1
ATOM 774 C CA . LEU A 1 102 ? 22.432 4.318 -13.929 1.00 92.50 102 LEU A CA 1
ATOM 775 C C . LEU A 1 102 ? 23.255 3.037 -13.705 1.00 92.50 102 LEU A C 1
ATOM 777 O O . LEU A 1 102 ? 23.191 2.457 -12.626 1.00 92.50 102 LEU A O 1
ATOM 781 N N . SER A 1 103 ? 24.046 2.600 -14.684 1.00 88.69 103 SER A N 1
ATOM 782 C CA . SER A 1 103 ? 24.837 1.362 -14.602 1.00 88.69 103 SER A CA 1
ATOM 783 C C . SER A 1 103 ? 25.836 1.303 -13.426 1.00 88.69 103 SER A C 1
ATOM 785 O O . SER A 1 103 ? 26.206 2.314 -12.821 1.00 88.69 103 SER A O 1
ATOM 787 N N . GLY A 1 104 ? 26.303 0.094 -13.094 1.00 88.56 104 GLY A N 1
ATOM 788 C CA . GLY A 1 104 ? 27.323 -0.119 -12.064 1.00 88.56 104 GLY A CA 1
ATOM 789 C C . GLY A 1 104 ? 26.726 -0.238 -10.662 1.00 88.56 104 GLY A C 1
ATOM 790 O O . GLY A 1 104 ? 26.040 -1.208 -10.362 1.00 88.56 104 GLY A O 1
ATOM 791 N N . MET A 1 105 ? 27.003 0.722 -9.774 1.00 89.62 105 MET A N 1
ATOM 792 C CA . MET A 1 105 ? 26.610 0.623 -8.356 1.00 89.62 105 MET A CA 1
ATOM 793 C C . MET A 1 105 ? 25.103 0.799 -8.091 1.00 89.62 105 MET A C 1
ATOM 795 O O . MET A 1 105 ? 24.682 0.560 -6.962 1.00 89.62 105 MET A O 1
ATOM 799 N N . ASN A 1 106 ? 24.291 1.182 -9.088 1.00 91.38 106 ASN A N 1
ATOM 800 C CA . ASN A 1 106 ? 22.832 1.310 -8.929 1.00 91.38 106 ASN A CA 1
ATOM 801 C C . ASN A 1 106 ? 22.046 0.113 -9.489 1.00 91.38 106 ASN A C 1
ATOM 803 O O . ASN A 1 106 ? 20.817 0.147 -9.519 1.00 91.38 106 ASN A O 1
ATOM 807 N N . GLU A 1 107 ? 22.724 -0.947 -9.936 1.00 92.00 107 GLU A N 1
ATOM 808 C CA . GLU A 1 107 ? 22.068 -2.154 -10.434 1.00 92.00 107 GLU A CA 1
ATOM 809 C C . GLU A 1 107 ? 21.994 -3.221 -9.339 1.00 92.00 107 GLU A C 1
ATOM 811 O O . GLU A 1 107 ? 22.950 -3.491 -8.615 1.00 92.00 107 GLU A O 1
ATOM 816 N N . THR A 1 108 ? 20.831 -3.855 -9.213 1.00 93.25 108 THR A N 1
ATOM 817 C CA . THR A 1 108 ? 20.619 -4.999 -8.322 1.00 93.25 108 THR A CA 1
ATOM 818 C C . THR A 1 108 ? 19.894 -6.088 -9.094 1.00 93.25 108 THR A C 1
ATOM 820 O O . THR A 1 108 ? 19.040 -5.813 -9.933 1.00 93.25 108 THR A O 1
ATOM 823 N N . SER A 1 109 ? 20.253 -7.342 -8.836 1.00 94.06 109 SER A N 1
ATOM 824 C CA . SER A 1 109 ? 19.661 -8.506 -9.492 1.00 94.06 109 SER A CA 1
ATOM 825 C C . SER A 1 109 ? 19.246 -9.539 -8.457 1.00 94.06 109 SER A C 1
ATOM 827 O O . SER A 1 109 ? 19.924 -9.739 -7.452 1.00 94.06 109 SER A O 1
ATOM 829 N N . THR A 1 110 ? 18.131 -10.213 -8.716 1.00 95.81 110 THR A N 1
ATOM 830 C CA . THR A 1 110 ? 17.646 -11.328 -7.901 1.00 95.81 110 THR A CA 1
ATOM 831 C C . THR A 1 110 ? 17.028 -12.395 -8.797 1.00 95.81 110 THR A C 1
ATOM 833 O O . THR A 1 110 ? 16.596 -12.104 -9.911 1.00 95.81 110 THR A O 1
ATOM 836 N N . THR A 1 111 ? 17.005 -13.640 -8.324 1.00 94.88 111 THR A N 1
ATOM 837 C CA . THR A 1 111 ? 16.391 -14.764 -9.041 1.00 94.88 111 THR A CA 1
ATOM 838 C C . THR A 1 111 ? 15.053 -15.104 -8.404 1.00 94.88 111 THR A C 1
ATOM 840 O O . THR A 1 111 ? 14.975 -15.333 -7.199 1.00 94.88 111 THR A O 1
ATOM 843 N N . ILE A 1 112 ? 14.002 -15.171 -9.220 1.00 91.00 112 ILE A N 1
ATOM 844 C CA . ILE A 1 112 ? 12.650 -15.518 -8.777 1.00 91.00 112 ILE A CA 1
ATOM 845 C C . ILE A 1 112 ? 12.344 -16.950 -9.215 1.00 91.00 112 ILE A C 1
ATOM 847 O O . ILE A 1 112 ? 12.404 -17.270 -10.401 1.00 91.00 112 ILE A O 1
ATOM 851 N N . ILE A 1 113 ? 11.985 -17.808 -8.259 1.00 93.44 113 ILE A N 1
ATOM 852 C CA . ILE A 1 113 ? 11.503 -19.164 -8.535 1.00 93.44 113 ILE A CA 1
ATOM 853 C C . ILE A 1 113 ? 9.981 -19.105 -8.660 1.00 93.44 113 ILE A C 1
ATOM 855 O O . ILE A 1 113 ? 9.288 -18.708 -7.725 1.00 93.44 113 ILE A O 1
ATOM 859 N N . ALA A 1 114 ? 9.454 -19.507 -9.814 1.00 90.19 114 ALA A N 1
ATOM 860 C CA . ALA A 1 114 ? 8.022 -19.538 -10.076 1.00 90.19 114 ALA A CA 1
ATOM 861 C C . ALA A 1 114 ? 7.634 -20.812 -10.833 1.00 90.19 114 ALA A C 1
ATOM 863 O O . ALA A 1 114 ? 8.446 -21.423 -11.5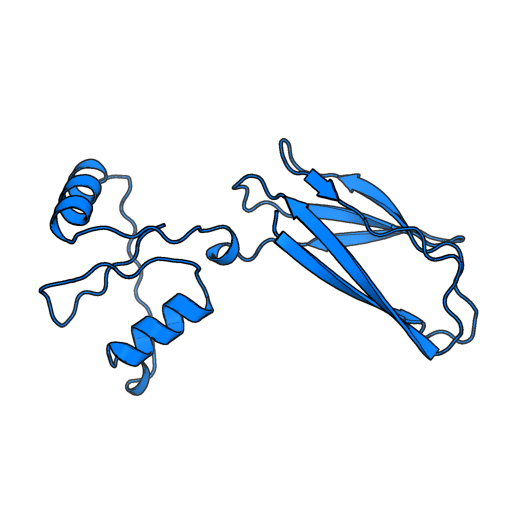24 1.00 90.19 114 ALA A O 1
ATOM 864 N N . ALA A 1 115 ? 6.373 -21.215 -10.694 1.00 94.44 115 ALA A N 1
ATOM 865 C CA . ALA A 1 115 ? 5.836 -22.348 -11.435 1.00 94.44 115 ALA A CA 1
ATOM 866 C C . ALA A 1 115 ? 5.761 -22.038 -12.953 1.00 94.44 115 ALA A C 1
ATOM 868 O O . ALA A 1 115 ? 5.507 -20.881 -13.303 1.00 94.44 115 ALA A O 1
ATOM 869 N N . PRO A 1 116 ? 5.945 -23.031 -13.852 1.00 92.50 116 PRO A N 1
ATOM 870 C CA . PRO A 1 116 ? 6.096 -22.809 -15.296 1.00 92.50 116 PRO A CA 1
ATOM 871 C C . PRO A 1 116 ? 5.012 -21.944 -15.955 1.00 92.50 116 PRO A C 1
ATOM 873 O O . PRO A 1 116 ? 5.302 -21.134 -16.831 1.00 92.50 116 PRO A O 1
ATOM 876 N N . GLN A 1 117 ? 3.767 -22.059 -15.491 1.00 91.75 117 GLN A N 1
ATOM 877 C CA . GLN A 1 117 ? 2.623 -21.287 -15.980 1.00 91.75 117 GLN A CA 1
ATOM 878 C C . GLN A 1 117 ? 2.750 -19.770 -15.762 1.00 91.75 117 GLN A C 1
ATOM 880 O O . GLN A 1 117 ? 2.048 -18.997 -16.407 1.00 91.75 117 GLN A O 1
ATOM 885 N N . ASN A 1 118 ? 3.632 -19.333 -14.859 1.00 92.00 118 ASN A N 1
ATOM 886 C CA . ASN A 1 118 ? 3.830 -17.922 -14.543 1.00 92.00 118 ASN A CA 1
ATOM 887 C C . ASN A 1 118 ? 4.833 -17.223 -15.472 1.00 92.00 118 ASN A C 1
ATOM 889 O O . ASN A 1 118 ? 4.984 -16.011 -15.356 1.00 92.00 118 ASN A O 1
ATOM 893 N N . PHE A 1 119 ? 5.512 -17.952 -16.367 1.00 88.56 119 PHE A N 1
ATOM 894 C CA . PHE A 1 119 ? 6.534 -17.381 -17.254 1.00 88.56 119 PHE A CA 1
ATOM 895 C C . PHE A 1 119 ? 5.993 -16.873 -18.594 1.00 88.56 119 PHE A C 1
ATOM 897 O O . PHE A 1 119 ? 6.751 -16.324 -19.387 1.00 88.56 119 PHE A O 1
ATOM 904 N N . ALA A 1 120 ? 4.695 -17.029 -18.867 1.00 91.25 120 ALA A N 1
ATOM 905 C CA . ALA A 1 120 ? 4.099 -16.422 -20.051 1.00 91.25 120 ALA A CA 1
ATOM 906 C C . ALA A 1 120 ? 4.174 -14.879 -19.951 1.00 91.25 120 ALA A C 1
ATOM 908 O O . ALA A 1 120 ? 3.781 -14.338 -18.913 1.00 91.25 120 ALA A O 1
ATOM 909 N N . PRO A 1 121 ? 4.600 -14.152 -21.006 1.00 90.31 121 PRO A N 1
ATOM 910 C CA . PRO A 1 121 ? 4.756 -12.692 -20.979 1.00 90.31 121 PRO A CA 1
ATOM 911 C C . PRO A 1 121 ? 3.546 -11.920 -20.440 1.00 90.31 121 PRO A C 1
ATOM 913 O O . PRO A 1 121 ? 3.691 -11.015 -19.619 1.00 90.31 121 PRO A O 1
ATOM 916 N N . SER A 1 122 ? 2.335 -12.307 -20.851 1.00 90.69 122 SER A N 1
ATOM 917 C CA . SER A 1 122 ? 1.087 -11.693 -20.383 1.00 90.69 122 SER A CA 1
ATOM 918 C C . SER A 1 122 ? 0.834 -11.922 -18.891 1.00 90.69 122 SER A C 1
ATOM 920 O O . SER A 1 122 ? 0.328 -11.034 -18.208 1.00 90.69 122 SER A O 1
ATOM 922 N N . VAL A 1 123 ? 1.223 -13.087 -18.367 1.00 94.00 123 VAL A N 1
ATOM 923 C CA . VAL A 1 123 ? 1.084 -13.435 -16.947 1.00 94.00 123 VAL A CA 1
ATOM 924 C C . VAL A 1 123 ? 2.102 -12.674 -16.103 1.00 94.00 123 VAL A C 1
ATOM 926 O O . VAL A 1 123 ? 1.751 -12.194 -15.026 1.00 94.00 123 VAL A O 1
ATOM 929 N N . ILE A 1 124 ? 3.338 -12.515 -16.590 1.00 92.62 124 ILE A N 1
ATOM 930 C CA . ILE A 1 124 ? 4.360 -11.692 -15.926 1.00 92.62 124 ILE A CA 1
ATOM 931 C C . ILE A 1 124 ? 3.874 -10.245 -15.832 1.00 92.62 124 ILE A C 1
ATOM 933 O O . ILE A 1 124 ? 3.862 -9.686 -14.737 1.00 92.62 124 ILE A O 1
ATOM 937 N N . LEU A 1 125 ? 3.413 -9.672 -16.950 1.00 92.38 125 LEU A N 1
ATOM 938 C CA . LEU A 1 125 ? 2.863 -8.316 -16.997 1.00 92.38 125 LEU A CA 1
ATOM 939 C C . LEU A 1 125 ? 1.741 -8.131 -15.972 1.00 92.38 125 LEU A C 1
ATOM 941 O O . LEU A 1 125 ? 1.786 -7.203 -15.168 1.00 92.38 125 LEU A O 1
ATOM 945 N N . GLN A 1 126 ? 0.765 -9.042 -15.964 1.00 93.56 126 GLN A N 1
ATOM 946 C CA . GLN A 1 126 ? -0.354 -8.991 -15.027 1.00 93.56 126 GLN A CA 1
ATOM 947 C C . GLN A 1 126 ? 0.116 -9.082 -13.570 1.00 93.56 126 GLN A C 1
ATOM 949 O O . GLN A 1 126 ? -0.354 -8.332 -12.719 1.00 93.56 126 GLN A O 1
ATOM 954 N N . LYS A 1 127 ? 1.053 -9.986 -13.260 1.00 94.06 127 LYS A N 1
ATOM 955 C CA . LYS A 1 127 ? 1.570 -10.146 -11.896 1.00 94.06 127 LYS A CA 1
ATOM 956 C C . LYS A 1 127 ? 2.313 -8.910 -11.409 1.00 94.06 127 LYS A C 1
ATOM 958 O O . LYS A 1 127 ? 2.110 -8.536 -10.261 1.00 94.06 127 LYS A O 1
ATOM 963 N N . VAL A 1 128 ? 3.137 -8.291 -12.256 1.00 93.69 128 VAL A N 1
ATOM 964 C CA . VAL A 1 128 ? 3.859 -7.058 -11.912 1.00 93.69 128 VAL A CA 1
ATOM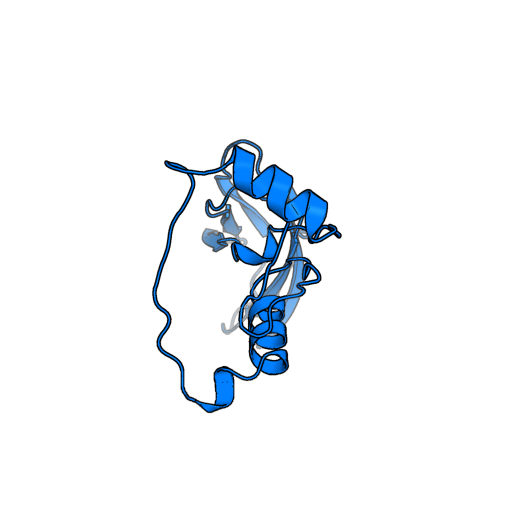 965 C C . VAL A 1 128 ? 2.875 -5.907 -11.701 1.00 93.69 128 VAL A C 1
ATOM 967 O O . VAL A 1 128 ? 2.919 -5.270 -10.654 1.00 93.69 128 VAL A O 1
ATOM 970 N N . ALA A 1 129 ? 1.933 -5.702 -12.627 1.00 92.00 129 ALA A N 1
ATOM 971 C CA . ALA A 1 129 ? 0.935 -4.634 -12.531 1.00 92.00 129 ALA A CA 1
ATOM 972 C C . ALA A 1 129 ? 0.011 -4.764 -11.305 1.00 92.00 129 ALA A C 1
ATOM 974 O O . ALA A 1 129 ? -0.463 -3.763 -10.781 1.00 92.00 129 ALA A O 1
ATOM 975 N N . ASN A 1 130 ? -0.227 -5.986 -10.818 1.00 91.69 130 ASN A N 1
ATOM 976 C CA . ASN A 1 130 ? -1.036 -6.221 -9.619 1.00 91.69 130 ASN A CA 1
ATOM 977 C C . ASN A 1 130 ? -0.329 -5.850 -8.306 1.00 91.69 130 ASN A C 1
ATOM 979 O O . ASN A 1 130 ? -1.003 -5.729 -7.287 1.00 91.69 130 ASN A O 1
ATOM 983 N N . VAL A 1 131 ? 1.004 -5.750 -8.295 1.00 92.12 131 VAL A N 1
ATOM 984 C CA . VAL A 1 131 ? 1.782 -5.493 -7.066 1.00 92.12 131 VAL A CA 1
ATOM 985 C C . VAL A 1 131 ? 2.559 -4.184 -7.104 1.00 92.12 131 VAL A C 1
ATOM 987 O O . VAL A 1 131 ? 3.028 -3.734 -6.061 1.00 92.12 131 VAL A O 1
ATOM 990 N N . ALA A 1 132 ? 2.724 -3.588 -8.284 1.00 93.88 132 ALA A N 1
ATOM 991 C CA . ALA A 1 132 ? 3.454 -2.351 -8.472 1.00 93.88 132 ALA A CA 1
ATOM 992 C C . ALA A 1 132 ? 2.795 -1.483 -9.544 1.00 93.88 132 ALA A C 1
ATOM 994 O O . ALA A 1 132 ? 2.473 -1.942 -10.642 1.00 93.88 132 ALA A O 1
ATOM 995 N N . ASN A 1 133 ? 2.651 -0.202 -9.230 1.00 92.31 133 ASN A N 1
ATOM 996 C CA . ASN A 1 133 ? 2.068 0.801 -10.101 1.00 92.31 133 ASN A CA 1
ATOM 997 C C . ASN A 1 133 ? 3.135 1.341 -11.071 1.00 92.31 133 ASN A C 1
ATOM 999 O O . ASN A 1 133 ? 3.603 2.470 -10.958 1.00 92.31 133 ASN A O 1
ATOM 1003 N N . VAL A 1 134 ? 3.574 0.478 -11.990 1.00 94.94 134 VAL A N 1
ATOM 1004 C CA . VAL A 1 134 ? 4.654 0.735 -12.956 1.00 94.94 134 VAL A CA 1
ATOM 1005 C C . VAL A 1 134 ? 4.139 0.693 -14.396 1.00 94.94 134 VAL A C 1
ATOM 1007 O O . VAL A 1 134 ? 3.250 -0.086 -14.740 1.00 94.94 134 VAL A O 1
ATOM 1010 N N . GLY A 1 135 ? 4.720 1.516 -15.265 1.00 94.31 135 GLY A N 1
ATOM 1011 C CA . GLY A 1 135 ? 4.450 1.529 -16.698 1.00 94.31 135 GLY A CA 1
ATOM 1012 C C . GLY A 1 135 ? 5.272 0.471 -17.430 1.00 94.31 135 GLY A C 1
ATOM 1013 O O . GLY A 1 135 ? 6.486 0.389 -17.250 1.00 94.31 135 GLY A O 1
ATOM 1014 N N . ALA A 1 136 ? 4.628 -0.336 -18.274 1.00 94.62 136 ALA A N 1
ATOM 1015 C CA . ALA A 1 136 ? 5.331 -1.271 -19.148 1.00 94.62 136 ALA A CA 1
ATOM 1016 C C . ALA A 1 136 ? 5.994 -0.523 -20.314 1.00 94.62 136 ALA A C 1
ATOM 1018 O O . ALA A 1 136 ? 5.354 0.275 -21.002 1.00 94.62 136 ALA A O 1
ATOM 1019 N N . VAL A 1 137 ? 7.270 -0.812 -20.562 1.00 95.44 137 VAL A N 1
ATOM 1020 C CA . VAL A 1 137 ? 8.038 -0.211 -21.657 1.00 95.44 137 VAL A CA 1
ATOM 1021 C C . VAL A 1 137 ? 8.053 -1.175 -22.846 1.00 95.44 137 VAL A C 1
ATOM 1023 O O . VAL A 1 137 ? 8.396 -2.349 -22.663 1.00 95.44 137 VAL A O 1
ATOM 1026 N N . PRO A 1 138 ? 7.719 -0.718 -24.070 1.00 91.94 138 PRO A N 1
ATOM 1027 C CA . PRO A 1 138 ? 7.835 -1.542 -25.267 1.00 91.94 138 PRO A CA 1
ATOM 1028 C C . PRO A 1 138 ? 9.248 -2.115 -25.413 1.00 91.94 138 PRO A C 1
ATOM 1030 O O . PRO A 1 138 ? 10.238 -1.440 -25.135 1.00 91.94 138 PRO A O 1
ATOM 1033 N N . SER A 1 139 ? 9.347 -3.368 -25.843 1.00 87.75 139 SER A N 1
ATOM 1034 C CA . SER A 1 139 ? 10.618 -4.071 -25.993 1.00 87.75 139 SER A CA 1
ATOM 1035 C C . SER A 1 139 ? 10.629 -4.831 -27.309 1.00 87.75 139 SER A C 1
ATOM 1037 O O . SER A 1 139 ? 9.700 -5.584 -27.587 1.00 87.75 139 SER A O 1
ATOM 1039 N N . GLY A 1 140 ? 11.696 -4.678 -28.091 1.00 85.75 140 GLY A N 1
ATOM 1040 C CA . GLY A 1 140 ? 11.976 -5.542 -29.241 1.00 85.75 140 GLY A CA 1
ATOM 1041 C C . GLY A 1 140 ? 12.565 -6.914 -28.878 1.00 85.75 140 GLY A C 1
ATOM 1042 O O . GLY A 1 140 ? 12.975 -7.641 -29.775 1.00 85.75 140 GLY A O 1
ATOM 1043 N N . GLN A 1 141 ? 12.682 -7.253 -27.588 1.00 86.88 141 GLN A N 1
ATOM 1044 C CA . GLN A 1 141 ? 13.249 -8.516 -27.104 1.00 86.88 141 GLN A CA 1
ATOM 1045 C C . GLN A 1 141 ? 12.170 -9.378 -26.442 1.00 86.88 141 GLN A C 1
ATOM 1047 O O . GLN A 1 141 ? 11.573 -8.952 -25.454 1.00 86.88 141 GLN A O 1
ATOM 1052 N N . ASP A 1 142 ? 12.001 -10.613 -26.922 1.00 82.12 142 ASP A N 1
ATOM 1053 C CA . AS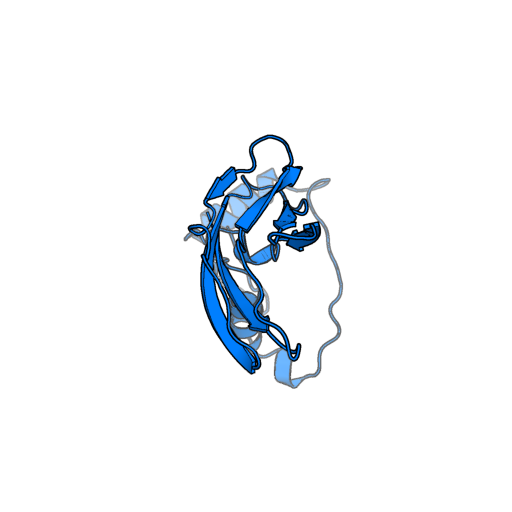P A 1 142 ? 10.907 -11.504 -26.499 1.00 82.12 142 ASP A CA 1
ATOM 1054 C C . ASP A 1 142 ? 10.958 -11.903 -25.014 1.00 82.12 142 ASP A C 1
ATOM 1056 O O . ASP A 1 142 ? 9.920 -12.053 -24.374 1.00 82.12 142 ASP A O 1
ATOM 1060 N N . ASN A 1 143 ? 12.160 -12.033 -24.443 1.00 87.25 143 ASN A N 1
ATOM 1061 C CA . ASN A 1 143 ? 12.371 -12.532 -23.076 1.00 87.25 143 ASN A CA 1
ATOM 1062 C C . ASN A 1 143 ? 12.762 -11.434 -22.073 1.00 87.25 143 ASN A C 1
ATOM 1064 O O . ASN A 1 143 ? 13.250 -11.737 -20.984 1.00 87.25 143 ASN A O 1
ATOM 1068 N N . VAL A 1 144 ? 12.615 -10.158 -22.442 1.00 91.69 144 VAL A N 1
ATOM 1069 C CA . VAL A 1 144 ? 12.974 -9.030 -21.574 1.00 91.69 144 VAL A CA 1
ATOM 1070 C C . VAL A 1 144 ? 11.776 -8.112 -21.410 1.00 91.69 144 VAL A C 1
ATOM 1072 O O . VAL A 1 144 ? 11.369 -7.417 -22.342 1.00 91.69 144 VAL A O 1
ATOM 1075 N N . HIS A 1 145 ? 11.248 -8.080 -20.189 1.00 92.69 145 HIS A N 1
ATOM 1076 C CA . HIS A 1 145 ? 10.159 -7.198 -19.785 1.00 92.69 145 HIS A CA 1
ATOM 1077 C C . HIS A 1 145 ? 10.732 -6.016 -19.004 1.00 92.69 145 HIS A C 1
ATOM 1079 O O . HIS A 1 145 ? 11.474 -6.206 -18.042 1.00 92.69 145 HIS A O 1
ATOM 1085 N N . ARG A 1 146 ? 10.406 -4.796 -19.436 1.00 94.38 146 ARG A N 1
ATOM 1086 C CA . ARG A 1 146 ? 10.904 -3.548 -18.849 1.00 94.38 146 ARG A CA 1
ATOM 1087 C C . ARG A 1 146 ? 9.748 -2.771 -18.234 1.00 94.38 146 ARG A C 1
ATOM 1089 O O . ARG A 1 146 ? 8.676 -2.693 -18.832 1.00 94.38 146 ARG A O 1
ATOM 1096 N N . TYR A 1 147 ? 9.994 -2.187 -17.068 1.00 95.06 147 TYR A N 1
ATOM 1097 C CA . TYR A 1 147 ? 9.015 -1.418 -16.307 1.00 95.06 147 TYR A CA 1
ATOM 1098 C C . TYR A 1 147 ? 9.657 -0.131 -15.792 1.00 95.06 147 TYR A C 1
ATOM 1100 O O . TYR A 1 147 ? 10.847 -0.134 -15.474 1.00 95.06 147 TYR A O 1
ATOM 1108 N N . VAL A 1 148 ? 8.886 0.950 -15.713 1.00 94.50 148 VAL A N 1
ATOM 1109 C CA . VAL A 1 148 ? 9.349 2.268 -15.254 1.00 94.50 148 VAL A CA 1
ATOM 1110 C C . VAL A 1 148 ? 8.298 2.936 -14.364 1.00 94.50 148 VAL A C 1
ATOM 1112 O O . VAL A 1 148 ? 7.102 2.682 -14.513 1.00 94.50 148 VAL A O 1
ATOM 1115 N N . HIS A 1 149 ? 8.751 3.771 -13.436 1.00 91.94 149 HIS A N 1
ATOM 1116 C CA . HIS A 1 149 ? 7.937 4.663 -12.615 1.00 91.94 149 HIS A CA 1
ATOM 1117 C C . HIS A 1 149 ? 8.597 6.046 -12.544 1.00 91.94 149 HIS A C 1
ATOM 1119 O O . HIS A 1 149 ? 9.743 6.147 -13.042 1.00 91.94 149 HIS A O 1
#

Radius of gyration: 21.66 Å; chains: 1; bounding box: 50×38×57 Å

Organism: Cervus elaphus hippelaphus (NCBI:txid46360)

Sequence (149 aa):
MVSVQITLNNTTDQKIENIHVGEKKLPMGMQMHVFNPIESLEPAGSITVSMGIDFCDSTQTANFQLCTKDDCFSVSIQPPVGELLLPVAMSEKDFKKEQGMLSGMNETSTTIIAAPQNFAPSVILQKVANVANVGAVPSGQDNVHRYVH

Foldseek 3Di:
DDKDKDKDFQQDQAKWAFWWWDAWPAPPPKDKATWDTDGIAHHRGMDITMMDIDCVLDQDWTWTWTDTPPDIDIDIHGDLNQVSDAADADEPVVVVVVVVVCPDPNDDDDDDDDDPVCQDPVNVVVVSVVRHNWYWYDDPDPRDTDTHD

pLDDT: mean 93.99, std 3.52, range [82.12, 98.44]